Protein AF-A0A3B8JEV3-F1 (afdb_monomer_lite)

pLDDT: mean 86.72, std 9.56, range [38.19, 96.5]

Foldseek 3Di:
DKDWDDDPVRDIWIADPVRFTWDWDADPVRQWIWIDGPVGDIDIDGDPVLVVLLVVCVVCLVCLVDPPVPDDPPHCVSCVCVPSDPPDD

Structure (mmCIF, N/CA/C/O backbone):
data_AF-A0A3B8JEV3-F1
#
_entry.id   AF-A0A3B8JEV3-F1
#
loop_
_atom_site.group_PDB
_atom_site.id
_atom_site.type_symbol
_atom_site.label_atom_id
_atom_site.label_alt_id
_atom_site.label_comp_id
_atom_site.label_asym_id
_atom_site.label_entity_id
_atom_site.label_seq_id
_atom_site.pdbx_PDB_ins_code
_atom_site.Cartn_x
_atom_site.Cartn_y
_atom_site.Cartn_z
_atom_site.occupancy
_atom_site.B_iso_or_equiv
_atom_site.auth_seq_id
_atom_site.auth_comp_id
_atom_site.auth_asym_id
_atom_site.auth_atom_id
_atom_site.pdbx_PDB_model_num
ATOM 1 N N . MET A 1 1 ? -4.461 -9.751 12.634 1.00 79.31 1 MET A N 1
ATOM 2 C CA . MET A 1 1 ? -4.190 -10.156 11.233 1.00 79.31 1 MET A CA 1
ATOM 3 C C . MET A 1 1 ? -5.304 -9.616 10.368 1.00 79.31 1 MET A C 1
ATOM 5 O O . MET A 1 1 ? -6.457 -9.797 10.738 1.00 79.31 1 MET A O 1
ATOM 9 N N . MET A 1 2 ? -4.949 -8.988 9.254 1.00 87.00 2 MET A N 1
ATOM 10 C CA . MET A 1 2 ? -5.887 -8.486 8.256 1.00 87.00 2 MET A CA 1
ATOM 11 C C . MET A 1 2 ? -5.990 -9.484 7.100 1.00 87.00 2 MET A C 1
ATOM 13 O O . MET A 1 2 ? -4.980 -10.052 6.689 1.00 87.00 2 MET A O 1
ATOM 17 N N . ILE A 1 3 ? -7.201 -9.715 6.605 1.00 92.75 3 ILE A N 1
ATOM 18 C CA . ILE A 1 3 ? -7.484 -10.570 5.449 1.00 92.75 3 ILE A CA 1
ATOM 19 C C . ILE A 1 3 ? -7.991 -9.669 4.328 1.00 92.75 3 ILE A C 1
ATOM 21 O O . ILE A 1 3 ? -8.884 -8.859 4.562 1.00 92.75 3 ILE A O 1
ATOM 25 N N . ALA A 1 4 ? -7.443 -9.814 3.123 1.00 95.31 4 ALA A N 1
ATOM 26 C CA . ALA A 1 4 ? -7.885 -9.085 1.940 1.00 95.31 4 ALA A CA 1
ATOM 27 C C . ALA A 1 4 ? -8.584 -10.025 0.957 1.00 95.31 4 ALA A C 1
ATOM 29 O O . ALA A 1 4 ? -8.104 -11.127 0.697 1.00 95.31 4 ALA A O 1
ATOM 30 N N . SER A 1 5 ? -9.704 -9.578 0.396 1.00 95.00 5 SER A N 1
ATOM 31 C CA . SER A 1 5 ? -10.431 -10.295 -0.652 1.00 95.00 5 SER A CA 1
ATOM 32 C C . SER A 1 5 ? -10.780 -9.348 -1.792 1.00 95.00 5 SER A C 1
ATOM 34 O O . SER A 1 5 ? -11.346 -8.281 -1.541 1.00 95.00 5 SER A O 1
ATOM 36 N N . GLY A 1 6 ? -10.494 -9.755 -3.027 1.00 95.94 6 GLY A N 1
ATOM 37 C CA . GLY A 1 6 ? -11.010 -9.109 -4.234 1.00 95.94 6 GLY A CA 1
ATOM 38 C C . GLY A 1 6 ? -12.332 -9.737 -4.676 1.00 95.94 6 GLY A C 1
ATOM 39 O O . GLY A 1 6 ? -12.559 -10.927 -4.453 1.00 95.94 6 GLY A O 1
ATOM 40 N N . SER A 1 7 ? -13.200 -8.947 -5.300 1.00 93.81 7 SER A N 1
ATOM 41 C CA . SER A 1 7 ? -14.497 -9.382 -5.828 1.00 93.81 7 SER A CA 1
ATOM 42 C C . SER A 1 7 ? -14.663 -8.953 -7.291 1.00 93.81 7 SER A C 1
ATOM 44 O O . SER A 1 7 ? -14.014 -8.017 -7.761 1.00 93.81 7 SER A O 1
ATOM 46 N N . HIS A 1 8 ? -15.554 -9.628 -8.026 1.00 96.50 8 HIS 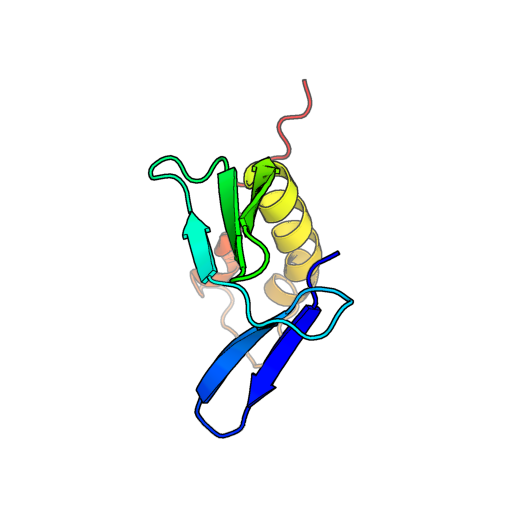A N 1
ATOM 47 C CA . HIS A 1 8 ? -15.941 -9.239 -9.392 1.00 96.50 8 HIS A CA 1
ATOM 48 C C . HIS A 1 8 ? -16.572 -7.839 -9.457 1.00 96.50 8 HIS A C 1
ATOM 50 O O . HIS A 1 8 ? -16.652 -7.251 -10.531 1.00 96.50 8 HIS A O 1
ATOM 56 N N . ASP A 1 9 ? -16.989 -7.293 -8.314 1.00 95.88 9 ASP A N 1
ATOM 57 C CA . ASP A 1 9 ? -17.481 -5.921 -8.176 1.00 95.88 9 ASP A CA 1
ATOM 58 C C . ASP A 1 9 ? -16.380 -4.849 -8.262 1.00 95.88 9 ASP A C 1
ATOM 60 O O . ASP A 1 9 ? -16.666 -3.673 -8.051 1.00 95.88 9 ASP A O 1
ATOM 64 N N . THR A 1 10 ? -15.138 -5.236 -8.583 1.00 95.38 10 THR A N 1
ATOM 65 C CA . THR A 1 10 ? -13.951 -4.368 -8.698 1.00 95.38 10 THR A CA 1
ATOM 66 C C . THR A 1 10 ? -13.473 -3.760 -7.378 1.00 95.38 10 THR A C 1
ATOM 68 O O . THR A 1 10 ? -12.619 -2.874 -7.374 1.00 95.38 10 THR A O 1
ATOM 71 N N . THR A 1 11 ? -13.975 -4.252 -6.243 1.00 92.69 11 THR A N 1
ATOM 72 C CA . THR A 1 11 ? -13.569 -3.792 -4.915 1.00 92.69 11 THR A CA 1
ATOM 73 C C . THR A 1 11 ? -12.647 -4.784 -4.219 1.00 92.69 11 THR A C 1
ATOM 75 O O . THR A 1 11 ? -12.729 -6.004 -4.388 1.00 92.69 11 THR A O 1
ATOM 78 N N . ILE A 1 12 ? -11.769 -4.230 -3.384 1.00 94.94 12 ILE A N 1
ATOM 79 C CA . ILE A 1 12 ? -11.024 -4.978 -2.378 1.00 94.94 12 ILE A CA 1
ATOM 80 C C . ILE A 1 12 ? -11.663 -4.668 -1.029 1.00 94.94 12 ILE A C 1
ATOM 82 O O . ILE A 1 12 ? -11.824 -3.505 -0.656 1.00 94.94 12 ILE A O 1
ATOM 86 N N . LYS A 1 13 ? -12.023 -5.717 -0.292 1.00 93.62 13 LYS A N 1
ATOM 87 C CA . LYS A 1 13 ? -12.513 -5.622 1.085 1.00 93.62 13 LYS A CA 1
ATOM 88 C C . LYS A 1 13 ? -11.475 -6.193 2.035 1.00 93.62 13 LYS A C 1
ATOM 90 O O . LYS A 1 13 ? -10.813 -7.184 1.721 1.00 93.62 13 LYS A O 1
ATOM 95 N N . LEU A 1 14 ? -11.352 -5.551 3.190 1.00 94.88 14 LEU A N 1
ATOM 96 C CA . LEU A 1 14 ? -10.431 -5.936 4.250 1.00 94.88 14 LEU A CA 1
ATOM 97 C C . LEU A 1 14 ? -11.229 -6.371 5.471 1.00 94.88 14 LEU A C 1
ATOM 99 O O . LEU A 1 14 ? -12.227 -5.740 5.814 1.00 94.88 14 LEU A O 1
ATOM 103 N N . TRP A 1 15 ? -10.781 -7.436 6.121 1.00 92.62 15 TRP A N 1
ATOM 104 C CA . TRP A 1 15 ? -11.499 -8.073 7.217 1.00 92.62 15 TRP A CA 1
ATOM 105 C C . TRP A 1 15 ? -10.554 -8.402 8.374 1.00 92.62 15 TRP A C 1
ATOM 107 O O . TRP A 1 15 ? -9.372 -8.686 8.150 1.00 92.62 15 TRP A O 1
ATOM 117 N N . ASN A 1 16 ? -11.063 -8.400 9.607 1.00 88.56 16 ASN 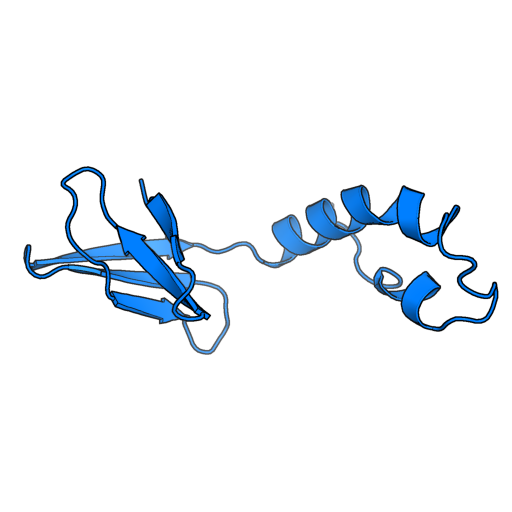A N 1
ATOM 118 C CA . ASN A 1 16 ? -10.368 -9.035 10.731 1.00 88.56 16 ASN A CA 1
ATOM 119 C C . ASN A 1 16 ? -10.613 -10.558 10.742 1.00 88.56 16 ASN A C 1
ATOM 121 O O . ASN A 1 16 ? -11.347 -11.097 9.909 1.00 88.56 16 ASN A O 1
ATOM 125 N N . ARG A 1 17 ? -9.975 -11.276 11.677 1.00 88.69 17 ARG A N 1
ATOM 126 C CA . ARG A 1 17 ? -10.098 -12.744 11.763 1.00 88.69 17 ARG A CA 1
ATOM 127 C C . ARG A 1 17 ? -11.495 -13.195 12.186 1.00 88.69 17 ARG A C 1
ATOM 129 O O . ARG A 1 17 ? -11.871 -14.333 11.934 1.00 88.69 17 ARG A O 1
ATOM 136 N N . GLU A 1 18 ? -12.255 -12.293 12.782 1.00 89.38 18 GLU A N 1
ATOM 137 C CA . GLU A 1 18 ? -13.622 -12.471 13.245 1.00 89.38 18 GLU A CA 1
ATOM 138 C C . GLU A 1 18 ? -14.653 -12.182 12.134 1.00 89.38 18 GLU A C 1
ATOM 140 O O . GLU A 1 18 ? -15.857 -12.286 12.365 1.00 89.38 18 GLU A O 1
ATOM 145 N N . GLY A 1 19 ? -14.201 -11.826 10.924 1.00 89.56 19 GLY A N 1
ATOM 146 C CA . GLY A 1 19 ? -15.055 -11.576 9.761 1.00 89.56 19 GLY A CA 1
ATOM 147 C C . GLY A 1 19 ? -15.715 -10.194 9.736 1.00 89.56 19 GLY A C 1
ATOM 148 O O . GLY A 1 19 ? -16.670 -9.983 8.989 1.00 89.56 19 GLY A O 1
ATOM 149 N N . LYS A 1 20 ? -15.239 -9.236 10.537 1.00 91.00 20 LYS A N 1
ATOM 150 C CA . LYS A 1 20 ? -15.709 -7.844 10.505 1.00 91.00 20 LYS A CA 1
ATOM 151 C C . LYS A 1 20 ? -15.007 -7.061 9.409 1.00 91.00 20 LYS A C 1
ATOM 153 O O . LYS A 1 20 ? -13.795 -7.176 9.242 1.00 91.00 20 LYS A O 1
ATOM 158 N N . LEU A 1 21 ? -15.783 -6.256 8.686 1.00 93.12 21 LEU A N 1
ATOM 159 C CA . LEU A 1 21 ? -15.276 -5.369 7.646 1.00 93.12 21 LEU A CA 1
ATOM 160 C C . LEU A 1 21 ? -14.468 -4.231 8.280 1.00 93.12 21 LEU A C 1
ATOM 162 O O . LEU A 1 21 ? -14.945 -3.560 9.193 1.00 93.12 21 LEU A O 1
ATOM 166 N N . LEU A 1 22 ? -13.267 -3.999 7.764 1.00 94.06 22 LEU A N 1
ATOM 167 C CA . LEU A 1 22 ? -12.371 -2.949 8.226 1.00 94.06 22 LEU A CA 1
ATOM 168 C C . LEU A 1 22 ? -12.519 -1.686 7.380 1.00 94.06 22 LEU A C 1
ATOM 170 O O . LEU A 1 22 ? -12.587 -1.733 6.149 1.00 94.06 22 LEU A O 1
ATOM 174 N N . ARG A 1 23 ? -12.490 -0.538 8.051 1.00 92.81 23 ARG A N 1
ATOM 175 C CA . ARG A 1 23 ? -12.198 0.763 7.446 1.00 92.81 23 ARG A CA 1
ATOM 176 C C . ARG A 1 23 ? -10.706 1.014 7.607 1.00 92.81 23 ARG A C 1
ATOM 178 O O . ARG A 1 23 ? -10.179 0.823 8.700 1.00 92.81 23 ARG A O 1
ATOM 185 N N . VAL A 1 24 ? -10.037 1.429 6.536 1.00 92.94 24 VAL A N 1
ATOM 186 C CA . VAL A 1 24 ? -8.594 1.695 6.547 1.00 92.94 24 VAL A CA 1
ATOM 187 C C . VAL A 1 24 ? -8.291 3.092 6.025 1.00 92.94 24 VAL A C 1
ATOM 189 O O . VAL A 1 24 ? -8.979 3.584 5.132 1.00 92.94 24 VAL A O 1
ATOM 192 N N . SER A 1 25 ? -7.264 3.723 6.584 1.00 94.00 25 SER A N 1
ATOM 193 C CA . SER A 1 25 ? -6.718 4.988 6.099 1.00 94.00 25 SER A CA 1
ATOM 194 C C . SER A 1 25 ? -5.205 4.973 6.225 1.00 94.00 25 SER A C 1
ATOM 196 O O . SER A 1 25 ? -4.673 4.541 7.247 1.00 94.00 25 SER A O 1
ATOM 198 N N . PHE A 1 26 ? -4.527 5.497 5.210 1.00 93.44 26 PHE A N 1
ATOM 199 C CA . PHE A 1 26 ? -3.108 5.816 5.300 1.00 93.44 26 PHE A CA 1
AT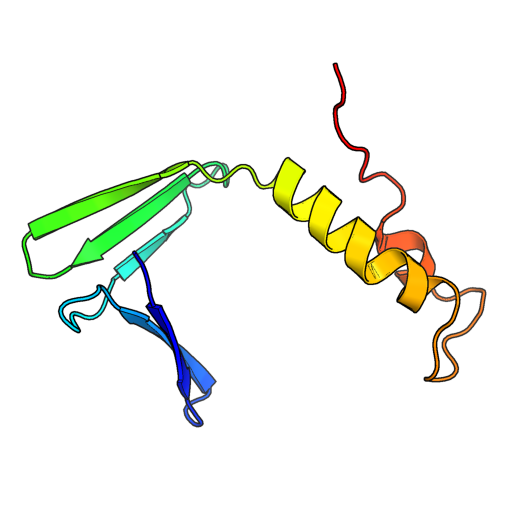OM 200 C C . PHE A 1 26 ? -2.920 7.122 6.067 1.00 93.44 26 PHE A C 1
ATOM 202 O O . PHE A 1 26 ? -3.778 8.013 6.013 1.00 93.44 26 PHE A O 1
ATOM 209 N N . SER A 1 27 ? -1.804 7.240 6.778 1.00 92.25 27 SER A N 1
ATOM 210 C CA . SER A 1 27 ? -1.321 8.535 7.235 1.00 92.25 27 SER A CA 1
ATOM 211 C C . SER A 1 27 ? -0.899 9.388 6.028 1.00 92.25 27 SER A C 1
ATOM 213 O O . SER A 1 27 ? -0.457 8.841 5.015 1.00 92.25 27 SER A O 1
ATOM 215 N N . PRO A 1 28 ? -0.991 10.729 6.105 1.00 91.94 28 PRO A N 1
ATOM 216 C CA . PRO A 1 28 ? -0.579 11.601 5.001 1.00 91.94 28 PRO A CA 1
ATOM 217 C C . PRO A 1 28 ? 0.890 11.445 4.586 1.00 91.94 28 PRO A C 1
ATOM 219 O O . PRO A 1 28 ? 1.225 11.718 3.439 1.00 91.94 28 PRO A O 1
ATOM 222 N N . ASN A 1 29 ? 1.756 11.016 5.510 1.0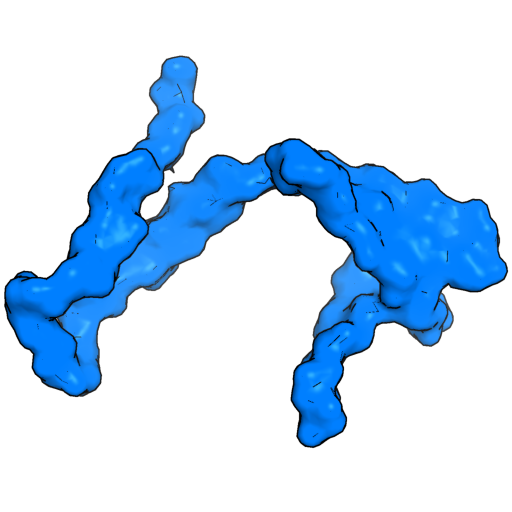0 89.06 29 ASN A N 1
ATOM 223 C CA . ASN A 1 29 ? 3.173 10.759 5.255 1.00 89.06 29 ASN A CA 1
ATOM 224 C C . ASN A 1 29 ? 3.474 9.315 4.805 1.00 89.06 29 ASN A C 1
ATOM 226 O O . ASN A 1 29 ? 4.624 9.015 4.521 1.00 89.06 29 ASN A O 1
ATOM 230 N N . GLY A 1 30 ? 2.480 8.421 4.745 1.00 86.62 30 GLY A N 1
ATOM 231 C CA . GLY A 1 30 ? 2.648 7.043 4.266 1.00 86.62 30 GLY A CA 1
ATOM 232 C C . GLY A 1 30 ? 3.298 6.058 5.246 1.00 86.62 30 GLY A C 1
ATOM 233 O O . GLY A 1 30 ? 3.298 4.865 4.969 1.00 86.62 30 GLY A O 1
ATOM 234 N N . GLU A 1 31 ? 3.778 6.520 6.400 1.00 89.38 31 GLU A N 1
ATOM 235 C CA . GLU A 1 31 ? 4.474 5.689 7.399 1.00 89.38 31 GLU A CA 1
ATOM 236 C C . GLU A 1 31 ? 3.531 4.795 8.216 1.00 89.38 31 GLU A C 1
ATOM 238 O O . GLU A 1 31 ? 3.976 3.919 8.955 1.00 89.38 31 GLU A O 1
ATOM 243 N N . MET A 1 32 ? 2.215 5.026 8.159 1.00 91.81 32 MET A N 1
ATOM 244 C CA . MET A 1 32 ? 1.258 4.290 8.979 1.00 91.81 32 MET A CA 1
ATOM 245 C C . MET A 1 32 ? -0.049 3.980 8.254 1.00 91.81 32 MET A C 1
ATOM 247 O O . MET A 1 32 ? -0.558 4.767 7.455 1.00 91.81 32 MET A O 1
ATOM 251 N N . ILE A 1 33 ? -0.661 2.859 8.635 1.00 92.94 33 ILE A N 1
ATOM 252 C CA . ILE A 1 33 ? -2.070 2.567 8.359 1.00 92.94 33 ILE A CA 1
ATOM 253 C C . ILE A 1 33 ? -2.841 2.535 9.671 1.00 92.94 33 ILE A C 1
ATOM 255 O O . ILE A 1 33 ? -2.488 1.808 10.600 1.00 92.94 33 ILE A O 1
ATOM 259 N N . ALA A 1 34 ? -3.954 3.258 9.711 1.00 93.75 34 ALA A N 1
ATOM 260 C CA . ALA A 1 34 ? -4.994 3.058 10.705 1.00 93.75 34 ALA A CA 1
ATOM 261 C C . ALA A 1 34 ? -6.058 2.111 10.148 1.00 93.75 34 ALA A C 1
ATOM 263 O O . ALA A 1 34 ? -6.538 2.288 9.028 1.00 93.75 34 ALA A O 1
ATOM 264 N N . SER A 1 35 ? -6.448 1.123 10.945 1.00 92.69 35 SER A N 1
ATOM 265 C CA . SER A 1 35 ? -7.570 0.230 10.657 1.00 92.69 35 SER A CA 1
ATOM 266 C C . SER A 1 35 ? -8.549 0.231 11.823 1.00 92.69 35 SER A C 1
ATOM 268 O O . SER A 1 35 ? -8.120 0.212 12.975 1.00 92.69 35 SER A O 1
ATOM 270 N N . GLY A 1 36 ? -9.847 0.263 11.530 1.00 92.12 36 GLY A N 1
ATOM 271 C CA . GLY A 1 36 ? -10.908 0.246 12.533 1.00 92.12 36 GLY A CA 1
ATOM 272 C C . GLY A 1 36 ? -12.112 -0.582 12.096 1.00 92.12 36 GLY A C 1
ATOM 273 O O . GLY A 1 36 ? -12.365 -0.746 10.900 1.00 92.12 36 GLY A O 1
ATOM 274 N N . SER A 1 37 ? -12.838 -1.100 13.078 1.00 89.00 37 SER A N 1
ATOM 275 C CA . SER A 1 37 ? -14.039 -1.927 12.934 1.00 89.00 37 SER A CA 1
ATOM 276 C C . SER A 1 37 ? -15.125 -1.426 13.891 1.00 89.00 37 SER A C 1
ATOM 278 O O . SER A 1 37 ? -14.856 -0.657 14.815 1.00 89.00 37 SER A O 1
ATOM 280 N N . ASP A 1 38 ? -16.359 -1.885 13.693 1.00 89.62 38 ASP A N 1
ATOM 281 C CA . ASP A 1 38 ? -17.495 -1.586 14.577 1.00 89.62 38 ASP A CA 1
ATOM 282 C C . ASP A 1 38 ? -17.360 -2.246 15.969 1.00 89.62 38 ASP A C 1
ATOM 284 O O . ASP A 1 38 ? -18.199 -2.053 16.845 1.00 89.62 38 ASP A O 1
ATOM 288 N N . ASP A 1 39 ? -16.307 -3.039 16.189 1.00 85.69 39 ASP A N 1
ATOM 289 C CA . ASP A 1 39 ? -15.927 -3.596 17.495 1.00 85.69 39 ASP A CA 1
ATOM 290 C C . ASP A 1 39 ? -15.217 -2.584 18.416 1.00 85.69 39 ASP A C 1
ATOM 292 O O . ASP A 1 39 ? -14.801 -2.941 19.519 1.00 85.69 39 ASP A O 1
ATOM 296 N N . ASN A 1 40 ? -15.125 -1.319 17.992 1.00 86.75 40 ASN A N 1
ATOM 297 C CA . ASN A 1 40 ? -14.460 -0.218 18.691 1.00 86.75 40 ASN A CA 1
ATOM 298 C C . ASN A 1 40 ? -12.943 -0.403 18.864 1.00 86.75 40 ASN A C 1
ATOM 300 O O . ASN A 1 40 ? -12.329 0.307 19.664 1.00 86.75 40 ASN A O 1
ATOM 304 N N . ILE A 1 41 ? -12.319 -1.317 18.116 1.00 87.25 41 ILE A N 1
ATOM 305 C CA . ILE A 1 41 ? -10.867 -1.483 18.103 1.00 87.25 41 ILE A CA 1
ATOM 306 C C . ILE A 1 41 ? -10.283 -0.694 16.934 1.00 87.25 41 ILE A C 1
ATOM 308 O O . ILE A 1 41 ? -10.686 -0.849 15.780 1.00 87.25 41 ILE A O 1
ATOM 312 N N . VAL A 1 42 ? -9.278 0.125 17.242 1.00 91.12 42 VAL A N 1
ATOM 313 C CA . VAL A 1 42 ? -8.418 0.773 16.250 1.00 91.12 42 VAL A CA 1
ATOM 314 C C . VAL A 1 42 ? -7.020 0.186 16.370 1.00 91.12 42 VAL A C 1
ATOM 316 O O . VAL A 1 42 ? -6.448 0.149 17.458 1.00 91.12 42 VAL A O 1
ATOM 319 N N . ILE A 1 43 ? -6.466 -0.262 15.248 1.00 89.94 43 ILE A N 1
ATOM 320 C CA . ILE A 1 43 ? -5.093 -0.756 15.161 1.00 89.94 43 ILE A CA 1
ATOM 321 C C . ILE A 1 43 ? -4.299 0.173 14.255 1.00 89.94 43 ILE A C 1
ATOM 323 O O . ILE A 1 43 ? -4.714 0.454 13.126 1.00 89.94 43 ILE A O 1
ATOM 327 N N . LEU A 1 44 ? -3.152 0.612 14.763 1.00 92.69 44 LEU A N 1
ATOM 328 C CA . LEU A 1 44 ? -2.145 1.347 14.019 1.00 92.69 44 LEU A CA 1
ATOM 329 C C . LEU A 1 44 ? -1.030 0.389 13.604 1.00 92.69 44 LEU A C 1
ATOM 331 O O . LEU A 1 44 ? -0.476 -0.329 14.436 1.00 92.69 44 LEU A O 1
ATOM 335 N N . TRP A 1 45 ? -0.711 0.395 12.319 1.00 89.94 45 TRP A N 1
ATOM 336 C CA . TRP A 1 45 ? 0.343 -0.411 11.723 1.00 89.94 45 TRP A CA 1
ATOM 337 C C . TRP A 1 45 ? 1.442 0.521 11.243 1.00 89.94 45 TRP A C 1
ATOM 339 O O . TRP A 1 45 ? 1.151 1.443 10.483 1.00 89.94 45 TRP A O 1
ATOM 349 N N . ASN A 1 46 ? 2.676 0.281 11.681 1.00 90.12 46 ASN A N 1
ATOM 350 C CA . ASN A 1 46 ? 3.837 0.921 11.076 1.00 90.12 46 ASN A CA 1
ATOM 351 C C . ASN A 1 46 ? 4.064 0.305 9.690 1.00 90.12 46 ASN A C 1
ATOM 353 O O . ASN A 1 46 ? 3.964 -0.917 9.534 1.00 90.12 46 ASN A O 1
ATOM 357 N N . LEU A 1 47 ? 4.314 1.152 8.703 1.00 86.25 47 LEU A N 1
ATOM 358 C CA . LEU A 1 47 ? 4.469 0.785 7.312 1.00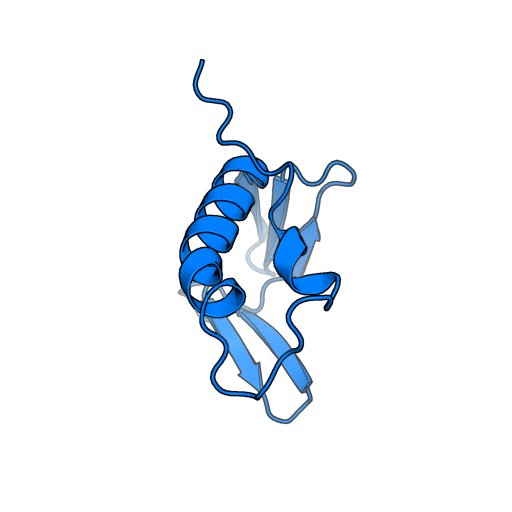 86.25 47 LEU A CA 1
ATOM 359 C C . LEU A 1 47 ? 5.830 1.275 6.836 1.00 86.25 47 LEU A C 1
ATOM 361 O O . LEU A 1 47 ? 6.012 2.439 6.497 1.00 86.25 47 LEU A O 1
ATOM 365 N N . ASP A 1 48 ? 6.783 0.349 6.826 1.00 83.38 48 ASP A N 1
ATOM 366 C CA . ASP A 1 48 ? 8.089 0.569 6.220 1.00 83.38 48 ASP A CA 1
ATOM 367 C C . ASP A 1 48 ? 7.950 0.405 4.701 1.00 83.38 48 ASP A C 1
ATOM 369 O O . ASP A 1 48 ? 8.032 -0.698 4.149 1.00 83.38 48 ASP A O 1
ATOM 373 N N . LEU A 1 49 ? 7.589 1.506 4.038 1.00 82.50 49 LEU A N 1
ATOM 374 C CA . LEU A 1 49 ? 7.380 1.509 2.595 1.00 82.50 49 LEU A CA 1
ATOM 375 C C . LEU A 1 49 ? 8.704 1.327 1.844 1.00 82.50 49 LEU A C 1
ATOM 377 O O . LEU A 1 49 ? 8.697 0.728 0.771 1.00 82.50 49 LEU A O 1
ATOM 381 N N . ASP A 1 50 ? 9.821 1.771 2.414 1.00 83.81 50 ASP A N 1
ATOM 382 C CA . ASP A 1 50 ? 11.134 1.676 1.781 1.00 83.81 50 ASP A CA 1
ATOM 383 C C . ASP A 1 50 ? 11.589 0.214 1.686 1.00 83.81 50 ASP A C 1
ATOM 385 O O . ASP A 1 50 ? 11.914 -0.259 0.594 1.00 83.81 50 ASP A O 1
ATOM 389 N N . ASP A 1 51 ? 11.507 -0.551 2.780 1.00 84.62 51 ASP A N 1
ATOM 390 C CA . ASP A 1 51 ? 11.795 -1.995 2.769 1.00 84.62 51 ASP A CA 1
ATOM 391 C C . ASP A 1 51 ? 10.866 -2.759 1.806 1.00 84.62 51 ASP A C 1
ATOM 393 O O . ASP A 1 51 ? 11.289 -3.672 1.087 1.00 84.62 51 ASP A O 1
ATOM 397 N N . LEU A 1 52 ? 9.592 -2.360 1.730 1.00 84.81 52 LEU A N 1
ATOM 398 C CA . LEU A 1 52 ? 8.641 -2.966 0.801 1.00 84.81 52 LEU A CA 1
ATOM 399 C C . LEU A 1 52 ? 8.996 -2.675 -0.665 1.00 84.81 52 LEU A C 1
ATOM 401 O O . LEU A 1 52 ? 8.875 -3.566 -1.511 1.00 84.81 52 LEU A O 1
ATOM 405 N N . LEU A 1 53 ? 9.435 -1.452 -0.972 1.00 86.81 53 LEU A N 1
ATOM 406 C CA . LEU A 1 53 ? 9.861 -1.050 -2.313 1.00 86.81 53 LEU A CA 1
ATOM 407 C C . LEU A 1 53 ? 11.119 -1.801 -2.750 1.00 86.81 53 LEU A C 1
ATOM 409 O O . LEU A 1 53 ? 11.177 -2.255 -3.893 1.00 86.81 53 LEU A O 1
ATOM 413 N N . VAL A 1 54 ? 12.077 -2.003 -1.845 1.00 87.75 54 VAL A N 1
ATOM 414 C CA . VAL A 1 54 ? 13.279 -2.812 -2.104 1.00 87.75 54 VAL A CA 1
ATOM 415 C C . VAL A 1 54 ? 12.893 -4.247 -2.455 1.00 87.75 54 VAL A C 1
ATOM 417 O O . VAL A 1 54 ? 13.273 -4.745 -3.511 1.00 87.75 54 VAL A O 1
ATOM 420 N N . LYS A 1 55 ? 12.048 -4.896 -1.646 1.00 88.75 55 LYS A N 1
ATOM 421 C CA . LYS A 1 55 ? 11.594 -6.274 -1.913 1.00 88.75 55 LYS A CA 1
ATOM 422 C C . LYS A 1 55 ? 10.825 -6.401 -3.225 1.00 88.75 55 LYS A C 1
ATOM 424 O O . LYS A 1 55 ? 11.009 -7.366 -3.964 1.00 88.75 55 LYS A O 1
ATOM 429 N N . GLY A 1 56 ? 9.954 -5.435 -3.518 1.00 88.69 56 GLY A N 1
ATOM 430 C CA . GLY A 1 56 ? 9.218 -5.392 -4.781 1.00 88.69 56 GLY A CA 1
ATOM 431 C C . GLY A 1 56 ? 10.148 -5.219 -5.982 1.00 88.69 56 GLY A C 1
ATOM 432 O O . GLY A 1 56 ? 9.970 -5.888 -6.999 1.00 88.69 56 GLY A O 1
ATOM 433 N N . SER A 1 57 ? 11.163 -4.365 -5.842 1.00 89.88 57 SER A N 1
ATOM 434 C CA . SER A 1 57 ? 12.217 -4.161 -6.833 1.00 89.88 57 SER A CA 1
ATOM 435 C C . SER A 1 57 ? 13.018 -5.443 -7.081 1.00 89.88 57 SER A C 1
ATOM 437 O O . SER A 1 57 ? 13.192 -5.839 -8.235 1.00 89.88 57 SER A O 1
ATOM 439 N N . ASP A 1 58 ? 13.410 -6.149 -6.018 1.00 87.88 58 ASP A N 1
ATOM 440 C CA . ASP A 1 58 ? 14.123 -7.428 -6.108 1.00 87.88 58 ASP A CA 1
ATOM 441 C C . ASP A 1 58 ? 13.321 -8.475 -6.889 1.00 87.88 58 ASP A C 1
ATOM 443 O O . ASP A 1 58 ? 13.867 -9.167 -7.749 1.00 87.88 58 ASP A O 1
ATOM 447 N N . TRP A 1 59 ? 12.010 -8.573 -6.644 1.00 86.44 59 TRP A N 1
ATOM 448 C CA . TRP A 1 59 ? 11.139 -9.495 -7.382 1.00 86.44 59 TRP A CA 1
ATOM 449 C C . TRP A 1 59 ? 11.001 -9.131 -8.859 1.00 86.44 59 TRP A C 1
ATOM 451 O O . TRP A 1 59 ? 10.851 -10.013 -9.706 1.00 86.44 59 TRP A O 1
ATOM 461 N N . LEU A 1 60 ? 11.028 -7.840 -9.180 1.00 87.12 60 LEU A N 1
ATOM 462 C CA . LEU A 1 60 ? 10.808 -7.350 -10.535 1.00 87.12 60 LEU A CA 1
ATOM 463 C C . LEU A 1 60 ? 12.088 -7.356 -11.390 1.00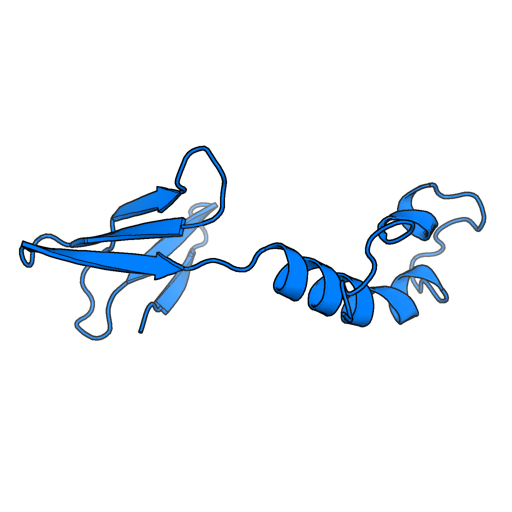 87.12 60 LEU A C 1
ATOM 465 O O . LEU A 1 60 ? 12.003 -7.364 -12.620 1.00 87.12 60 LEU A O 1
ATOM 469 N N . HIS A 1 61 ? 13.265 -7.391 -10.760 1.00 82.88 61 HIS A N 1
ATOM 470 C CA . HIS A 1 61 ? 14.577 -7.283 -11.408 1.00 82.88 61 HIS A CA 1
ATOM 471 C C . HIS A 1 61 ? 14.776 -8.251 -12.578 1.00 82.88 61 HIS A C 1
ATOM 473 O O . HIS A 1 61 ? 15.192 -7.844 -13.666 1.00 82.88 61 HIS A O 1
ATOM 479 N N . ASP A 1 62 ? 14.440 -9.527 -12.385 1.00 82.19 62 ASP A N 1
ATOM 480 C CA . ASP A 1 62 ? 14.613 -10.554 -13.418 1.00 82.19 62 ASP A CA 1
ATOM 481 C C . ASP A 1 62 ? 13.654 -10.350 -14.595 1.00 82.19 62 ASP A C 1
ATOM 483 O O . ASP A 1 62 ? 14.046 -10.503 -15.757 1.00 82.19 62 ASP A O 1
ATOM 487 N N . TYR A 1 63 ? 12.420 -9.927 -14.306 1.00 84.75 63 TYR A N 1
ATOM 488 C CA . TYR A 1 63 ? 11.411 -9.636 -15.321 1.00 84.75 63 TYR A CA 1
ATOM 489 C C . TYR A 1 63 ? 11.810 -8.443 -16.200 1.00 84.75 63 TYR A C 1
ATOM 491 O O . TYR A 1 63 ? 11.703 -8.510 -17.425 1.00 84.75 63 TYR A O 1
ATOM 499 N N . LEU A 1 64 ? 12.327 -7.362 -15.605 1.00 86.44 64 LEU A N 1
ATOM 500 C CA . LEU A 1 64 ? 12.766 -6.175 -16.353 1.00 86.44 64 LEU A CA 1
ATOM 501 C C . LEU A 1 64 ? 14.003 -6.443 -17.217 1.00 86.44 64 LEU A C 1
ATOM 503 O O . LEU A 1 64 ? 14.172 -5.827 -18.274 1.00 86.44 64 LEU A O 1
ATOM 507 N N . LYS A 1 65 ? 14.865 -7.377 -16.804 1.00 82.06 65 LYS A N 1
ATOM 508 C CA . LYS A 1 65 ? 16.041 -7.791 -17.579 1.00 82.06 65 LYS A CA 1
ATOM 509 C C . LYS A 1 65 ? 15.678 -8.708 -18.742 1.00 82.06 65 LYS A C 1
ATOM 511 O O . LYS A 1 65 ? 16.133 -8.459 -19.862 1.00 82.06 65 LYS A O 1
ATOM 516 N N . ASN A 1 66 ? 14.821 -9.700 -18.506 1.00 85.31 66 ASN A N 1
ATOM 517 C CA . ASN A 1 66 ? 14.457 -10.727 -19.485 1.00 85.31 66 ASN A CA 1
ATOM 518 C C . ASN A 1 66 ? 12.940 -10.796 -19.729 1.00 85.31 66 ASN A C 1
ATOM 520 O O . ASN A 1 66 ? 12.312 -11.810 -19.424 1.00 85.31 66 ASN A O 1
ATOM 524 N N . PRO A 1 67 ? 12.336 -9.742 -20.298 1.00 81.44 67 PRO A N 1
ATOM 525 C CA . PRO A 1 67 ? 10.903 -9.718 -20.521 1.00 81.44 67 PRO A CA 1
ATOM 526 C C . PRO A 1 67 ? 10.498 -10.688 -21.636 1.00 81.44 67 PRO A C 1
ATOM 528 O O . PRO A 1 67 ? 11.049 -10.676 -22.738 1.00 81.44 67 PRO A O 1
ATOM 531 N N . ASP A 1 68 ? 9.481 -11.492 -21.355 1.00 85.12 68 ASP A N 1
ATOM 532 C CA . ASP A 1 68 ? 8.873 -12.479 -22.253 1.00 85.12 68 ASP A CA 1
ATOM 533 C C . ASP A 1 68 ? 7.817 -11.877 -23.199 1.00 85.12 68 ASP A C 1
ATOM 535 O O . ASP A 1 68 ? 7.394 -12.508 -24.166 1.00 85.12 68 ASP A O 1
ATOM 539 N N . ASN A 1 69 ? 7.425 -10.626 -22.961 1.00 84.06 69 ASN A N 1
ATOM 540 C CA . ASN A 1 69 ? 6.400 -9.898 -23.710 1.00 84.06 69 ASN A CA 1
ATOM 541 C C . ASN A 1 69 ? 6.947 -9.031 -24.862 1.00 84.06 69 ASN A C 1
ATOM 543 O O . ASN A 1 69 ? 6.212 -8.216 -25.420 1.00 84.06 69 ASN A O 1
ATOM 547 N N . GLY A 1 70 ? 8.233 -9.158 -25.199 1.00 84.81 70 GLY A N 1
ATOM 548 C CA . GLY A 1 70 ? 8.862 -8.362 -26.257 1.00 84.81 70 GLY A CA 1
ATOM 549 C C . GLY A 1 70 ? 9.117 -6.895 -25.889 1.00 84.81 70 GLY A C 1
ATOM 550 O O . GLY A 1 70 ? 9.290 -6.071 -26.785 1.00 84.81 70 GLY A O 1
ATOM 551 N N . MET A 1 71 ? 9.149 -6.548 -24.595 1.00 85.25 71 MET A N 1
ATOM 552 C CA . MET A 1 71 ? 9.507 -5.203 -24.130 1.00 85.25 71 MET A CA 1
ATOM 553 C C . MET A 1 71 ? 10.864 -4.760 -24.705 1.00 85.25 71 MET A C 1
ATOM 555 O O . MET A 1 71 ? 11.889 -5.436 -24.544 1.00 85.25 71 MET A O 1
ATOM 559 N N . SER A 1 72 ? 10.859 -3.592 -25.357 1.00 88.25 72 SER A N 1
ATOM 560 C CA . SER A 1 72 ? 12.037 -2.990 -25.993 1.00 88.25 72 SER A CA 1
ATOM 561 C C . SER A 1 72 ? 13.187 -2.800 -25.001 1.00 88.25 72 SER A C 1
ATOM 563 O O . SER A 1 72 ? 12.969 -2.637 -23.799 1.00 88.25 72 SER A O 1
ATOM 565 N N . LYS A 1 73 ? 14.427 -2.803 -25.502 1.00 83.81 73 LYS A N 1
ATOM 566 C CA . LYS A 1 73 ? 15.612 -2.480 -24.692 1.00 83.81 73 LYS A CA 1
ATOM 567 C C . LYS A 1 73 ? 15.601 -1.032 -24.197 1.00 83.81 73 LYS A C 1
ATOM 569 O O . LYS A 1 73 ? 16.117 -0.783 -23.119 1.00 83.81 73 LYS A O 1
ATOM 574 N N . ASP A 1 74 ? 14.955 -0.139 -24.944 1.00 88.25 74 ASP A N 1
ATOM 575 C CA . ASP A 1 74 ? 14.865 1.291 -24.629 1.00 88.25 74 ASP A CA 1
ATOM 576 C C . ASP A 1 74 ? 13.567 1.652 -23.878 1.00 88.25 74 ASP A C 1
ATOM 578 O O . ASP A 1 74 ? 13.215 2.825 -23.762 1.00 88.25 74 ASP A O 1
ATOM 582 N N . ASP A 1 75 ? 12.799 0.658 -23.410 1.00 88.62 75 ASP A N 1
ATOM 583 C CA . ASP A 1 75 ? 11.569 0.913 -22.655 1.00 88.62 75 ASP A CA 1
ATOM 584 C C . ASP A 1 75 ? 11.917 1.532 -21.286 1.00 88.62 75 ASP A C 1
ATOM 586 O O . ASP A 1 75 ? 12.662 0.919 -20.515 1.00 88.62 75 ASP A O 1
ATOM 590 N N . PRO A 1 76 ? 11.364 2.709 -20.933 1.00 87.50 76 PRO A N 1
ATOM 591 C CA . PRO A 1 76 ? 11.698 3.400 -19.687 1.00 87.50 76 PRO A CA 1
ATOM 592 C C . PRO A 1 76 ? 11.355 2.582 -18.437 1.00 87.50 76 PRO A C 1
ATOM 594 O O . PRO A 1 76 ? 11.950 2.786 -17.383 1.00 87.50 76 PRO A O 1
ATOM 597 N N . ARG A 1 77 ? 10.434 1.616 -18.539 1.00 85.81 77 ARG A N 1
ATOM 598 C CA . ARG A 1 77 ? 10.070 0.735 -17.422 1.00 85.81 77 ARG A CA 1
ATOM 599 C C . ARG A 1 77 ? 11.191 -0.225 -17.041 1.00 85.81 77 ARG A C 1
ATOM 601 O O . ARG A 1 77 ? 11.162 -0.741 -15.931 1.00 85.81 77 ARG A O 1
ATOM 608 N N . ARG A 1 78 ? 12.193 -0.441 -17.902 1.00 85.62 78 ARG A N 1
ATOM 609 C CA . ARG A 1 78 ? 13.390 -1.216 -17.536 1.00 85.62 78 ARG A CA 1
ATOM 610 C C . ARG A 1 78 ? 14.213 -0.561 -16.427 1.00 85.62 78 ARG A C 1
ATOM 612 O O . ARG A 1 78 ? 14.937 -1.268 -15.741 1.00 85.62 78 ARG A O 1
ATOM 619 N N . HIS A 1 79 ? 14.045 0.745 -16.237 1.00 85.38 79 HIS A N 1
ATOM 620 C CA . HIS A 1 79 ? 14.710 1.553 -15.217 1.00 85.38 79 HIS A CA 1
ATOM 621 C C . HIS A 1 79 ? 13.795 1.865 -14.024 1.00 85.38 79 HIS A C 1
ATOM 623 O O . HIS A 1 79 ? 14.080 2.769 -13.247 1.00 85.38 79 HIS A O 1
ATOM 629 N N . LEU A 1 80 ? 12.668 1.153 -13.870 1.00 86.50 80 LEU A N 1
ATOM 630 C CA . LEU A 1 80 ? 11.684 1.433 -12.814 1.00 86.50 80 LEU A CA 1
ATOM 631 C C . LEU A 1 80 ? 12.289 1.377 -11.402 1.00 86.50 80 LEU A C 1
ATOM 633 O O . LEU A 1 80 ? 11.827 2.067 -10.498 1.00 86.50 80 LEU A O 1
ATOM 637 N N . CYS A 1 81 ? 13.316 0.553 -11.238 1.00 86.56 81 CYS A N 1
ATOM 638 C CA . CYS A 1 81 ? 13.998 0.310 -9.978 1.00 86.56 81 CYS A CA 1
ATOM 639 C C . CYS A 1 81 ? 15.275 1.149 -9.805 1.00 86.56 81 CYS A C 1
ATOM 641 O O . CYS A 1 81 ? 15.915 1.079 -8.756 1.00 86.56 81 CYS A O 1
ATOM 643 N N . ASP A 1 82 ? 15.661 1.945 -10.807 1.00 85.88 82 ASP A N 1
ATOM 644 C CA . ASP A 1 82 ? 16.896 2.726 -10.781 1.00 85.88 82 ASP A CA 1
ATOM 645 C C . ASP A 1 82 ? 16.755 3.863 -9.759 1.00 85.88 82 ASP A C 1
ATOM 647 O O . ASP A 1 82 ? 16.096 4.873 -10.001 1.00 85.88 82 ASP A O 1
ATOM 651 N N . GLY A 1 83 ? 17.366 3.684 -8.587 1.00 78.69 83 GLY A N 1
ATOM 652 C CA . GLY A 1 83 ? 17.285 4.622 -7.462 1.00 78.69 83 GLY A CA 1
ATOM 653 C C . GLY A 1 83 ? 16.580 4.066 -6.224 1.00 78.69 83 GLY A C 1
ATOM 654 O O . GLY A 1 83 ? 16.621 4.709 -5.178 1.00 78.69 83 GLY A O 1
ATOM 655 N N . ILE A 1 84 ? 16.001 2.865 -6.306 1.00 82.81 84 ILE A N 1
ATOM 656 C CA . ILE A 1 84 ? 15.523 2.122 -5.137 1.00 82.81 84 ILE A CA 1
ATOM 657 C C . ILE A 1 84 ? 16.712 1.335 -4.580 1.00 82.81 84 ILE A C 1
ATOM 659 O O . ILE A 1 84 ? 16.987 0.215 -5.001 1.00 82.81 84 ILE A O 1
ATOM 663 N N . ASN A 1 85 ? 17.459 1.946 -3.664 1.00 68.12 85 ASN A N 1
ATOM 664 C CA . ASN A 1 85 ? 18.506 1.255 -2.917 1.00 68.12 85 ASN A CA 1
ATOM 665 C C . ASN A 1 85 ? 17.940 0.799 -1.573 1.00 68.12 85 ASN A C 1
ATOM 667 O O . ASN A 1 85 ? 17.222 1.558 -0.924 1.00 68.12 85 ASN A O 1
ATOM 671 N N . SER A 1 86 ? 18.326 -0.394 -1.113 1.00 57.91 86 SER A N 1
ATOM 672 C CA . SER A 1 86 ? 18.250 -0.681 0.317 1.00 57.91 86 SER A CA 1
ATOM 673 C C . SER A 1 86 ? 19.098 0.367 1.026 1.00 57.91 86 SER A C 1
ATOM 675 O O . SER A 1 86 ? 20.307 0.433 0.782 1.00 57.91 86 SER A O 1
ATOM 677 N N . VAL A 1 87 ? 18.493 1.189 1.880 1.00 53.19 87 VAL A N 1
ATOM 678 C CA . VAL A 1 87 ? 19.257 1.900 2.904 1.00 53.19 87 VAL A CA 1
ATOM 679 C C . VAL A 1 87 ? 19.809 0.811 3.820 1.00 53.19 87 VAL A C 1
ATOM 681 O O . VAL A 1 87 ? 19.130 0.324 4.717 1.00 53.19 87 VAL A O 1
ATOM 684 N N . ALA A 1 88 ? 21.004 0.329 3.492 1.00 45.81 88 ALA A N 1
ATOM 685 C CA . ALA A 1 88 ? 21.829 -0.447 4.390 1.00 45.81 88 ALA A CA 1
ATOM 686 C C . ALA A 1 88 ? 22.873 0.527 4.944 1.00 45.81 88 ALA A C 1
ATOM 688 O O . ALA A 1 88 ? 23.741 0.981 4.196 1.00 45.81 88 ALA A O 1
ATOM 689 N N . ASP A 1 89 ? 22.703 0.801 6.238 1.00 38.19 89 ASP A N 1
ATOM 690 C CA . ASP A 1 89 ? 23.475 1.644 7.166 1.00 38.19 89 ASP A CA 1
ATOM 691 C C . ASP A 1 89 ? 23.238 3.167 7.143 1.00 38.19 89 ASP A C 1
ATOM 693 O O . ASP A 1 89 ? 23.635 3.867 6.183 1.00 38.19 89 ASP A O 1
#

Radius of gyration: 17.91 Å; chains: 1; bounding box: 41×24×45 Å

Secondary structure (DSSP, 8-state):
--EEEE-TTS-EEEE-TT-PBPEEEE-TTSSEEEEE-TTS-EEEEE--HHHHHHHHHHHHHHHHHS-TT---TT-GGGGTTTT------

Sequence (89 aa):
MMIASGSHDTTIKLWNREGKLLRVSFSPNGEMIASGSDDNIVILWNLDLDDLLVKGSDWLHDYLKNPDNGMSKDDPRRHLCDGINSVAD